Protein AF-A0A9P7J3Z0-F1 (afdb_monomer_lite)

Structure (mmCIF, N/CA/C/O backbone):
data_AF-A0A9P7J3Z0-F1
#
_entry.id   AF-A0A9P7J3Z0-F1
#
loop_
_atom_site.group_PDB
_atom_site.id
_atom_site.type_symbol
_atom_site.label_atom_id
_atom_site.label_alt_id
_atom_site.label_comp_id
_atom_site.label_asym_id
_atom_site.label_entity_id
_atom_site.label_seq_id
_atom_site.pdbx_PDB_ins_code
_atom_site.Cartn_x
_atom_site.Cartn_y
_atom_site.Cartn_z
_atom_site.occupancy
_atom_site.B_iso_or_equiv
_atom_site.auth_seq_id
_atom_site.auth_comp_id
_atom_site.auth_asym_id
_atom_site.auth_atom_id
_atom_site.pdbx_PDB_model_num
ATOM 1 N N . MET A 1 1 ? 12.494 -19.106 15.305 1.00 48.72 1 MET A N 1
ATOM 2 C CA . MET A 1 1 ? 12.074 -18.774 13.919 1.00 48.72 1 MET A CA 1
ATOM 3 C C . MET A 1 1 ? 10.558 -18.651 13.786 1.00 48.72 1 MET A C 1
ATOM 5 O O . MET A 1 1 ? 10.131 -17.824 12.996 1.00 48.72 1 MET A O 1
ATOM 9 N N . ALA A 1 2 ? 9.759 -19.386 14.575 1.00 45.97 2 ALA A N 1
ATOM 10 C CA . ALA A 1 2 ? 8.318 -19.137 14.703 1.00 45.97 2 ALA A CA 1
ATOM 11 C C . ALA A 1 2 ? 8.010 -17.745 15.304 1.00 45.97 2 ALA A C 1
ATOM 13 O O . ALA A 1 2 ? 7.122 -17.059 14.818 1.00 45.97 2 ALA A O 1
ATOM 14 N N . ASP A 1 3 ? 8.834 -17.263 16.243 1.00 49.38 3 ASP A N 1
ATOM 15 C CA . ASP A 1 3 ? 8.619 -15.955 16.889 1.00 49.38 3 ASP A CA 1
ATOM 16 C C . ASP A 1 3 ? 8.896 -14.735 15.992 1.00 49.38 3 ASP A C 1
ATOM 18 O O . ASP A 1 3 ? 8.395 -13.655 16.269 1.00 49.38 3 ASP A O 1
ATOM 22 N N . PHE A 1 4 ? 9.676 -14.870 14.910 1.00 52.03 4 PHE A N 1
ATOM 23 C CA . PHE A 1 4 ? 9.994 -13.739 14.017 1.00 52.03 4 PHE A CA 1
ATOM 24 C C . PHE A 1 4 ? 8.876 -13.474 12.999 1.00 52.03 4 PHE A C 1
ATOM 26 O O . PHE A 1 4 ? 8.632 -12.331 12.629 1.00 52.03 4 PHE A O 1
ATOM 33 N N . ILE A 1 5 ? 8.165 -14.529 12.587 1.00 51.66 5 ILE A N 1
ATOM 34 C CA . ILE A 1 5 ? 6.990 -14.432 11.707 1.00 51.66 5 ILE A CA 1
ATOM 35 C C . ILE A 1 5 ? 5.746 -14.012 12.515 1.00 51.66 5 ILE A C 1
ATOM 37 O O . ILE A 1 5 ? 4.841 -13.395 11.969 1.00 51.66 5 ILE A O 1
ATOM 41 N N . GLN A 1 6 ? 5.732 -14.260 13.830 1.00 51.66 6 GLN A N 1
ATOM 42 C CA . GLN A 1 6 ? 4.639 -13.896 14.740 1.00 51.66 6 GLN A CA 1
ATOM 43 C C . GLN A 1 6 ? 4.778 -12.484 15.362 1.00 51.66 6 GLN A C 1
ATOM 45 O O . GLN A 1 6 ? 3.895 -12.058 16.101 1.00 51.66 6 GLN A O 1
ATOM 50 N N . ALA A 1 7 ? 5.860 -11.741 15.077 1.00 52.84 7 ALA A N 1
ATOM 51 C CA . ALA A 1 7 ? 6.203 -10.485 15.767 1.00 52.84 7 ALA A CA 1
ATOM 52 C C . ALA A 1 7 ? 6.131 -9.203 14.916 1.00 52.84 7 ALA A C 1
ATOM 54 O O . ALA A 1 7 ? 6.593 -8.145 15.362 1.00 52.84 7 ALA A O 1
ATOM 55 N N . LEU A 1 8 ? 5.557 -9.249 13.714 1.00 58.44 8 LEU A N 1
ATOM 56 C CA . LEU A 1 8 ? 5.280 -8.024 12.969 1.00 58.44 8 LEU A CA 1
ATOM 57 C C . LEU A 1 8 ? 3.944 -7.444 13.449 1.00 58.44 8 LEU A C 1
ATOM 59 O O . LEU A 1 8 ? 2.882 -7.729 12.915 1.00 58.44 8 LEU A O 1
ATOM 63 N N . ASP A 1 9 ? 4.032 -6.678 14.534 1.00 78.44 9 ASP A N 1
ATOM 64 C CA . ASP A 1 9 ? 2.949 -5.859 15.078 1.00 78.44 9 ASP A CA 1
ATOM 65 C C . ASP A 1 9 ? 2.236 -5.094 13.936 1.00 78.44 9 ASP A C 1
ATOM 67 O O . ASP A 1 9 ? 2.919 -4.353 13.212 1.00 78.44 9 ASP A O 1
ATOM 71 N N . PRO A 1 10 ? 0.908 -5.254 13.750 1.00 80.06 10 PRO A N 1
ATOM 72 C CA . PRO A 1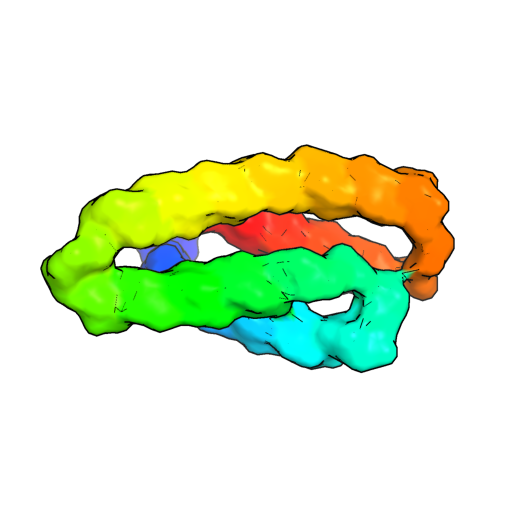 10 ? 0.144 -4.604 12.679 1.00 80.06 10 PRO A CA 1
ATOM 73 C C . PRO A 1 10 ? 0.368 -3.090 12.589 1.00 80.06 10 PRO A C 1
ATOM 75 O O . PRO A 1 10 ? 0.331 -2.508 11.504 1.00 80.06 10 PRO A O 1
ATOM 78 N N . ALA A 1 11 ? 0.675 -2.438 13.715 1.00 84.25 11 ALA A N 1
ATOM 79 C CA . ALA A 1 11 ? 0.998 -1.015 13.736 1.00 84.25 11 ALA A CA 1
ATOM 80 C C . ALA A 1 11 ? 2.350 -0.686 13.087 1.00 84.25 11 ALA A C 1
ATOM 82 O O . ALA A 1 11 ? 2.489 0.306 12.370 1.00 84.25 11 ALA A O 1
ATOM 83 N N . LYS A 1 12 ? 3.360 -1.539 13.283 1.00 86.56 12 LYS A N 1
ATOM 84 C CA . LYS A 1 12 ? 4.685 -1.370 12.664 1.00 86.56 12 LYS A CA 1
ATOM 85 C C . LYS A 1 12 ? 4.648 -1.679 11.175 1.00 86.56 12 LYS A C 1
ATOM 87 O O . LYS A 1 12 ? 5.341 -1.017 10.405 1.00 86.56 12 LYS A O 1
ATOM 92 N N . LEU A 1 13 ? 3.842 -2.667 10.788 1.00 89.38 13 LEU A N 1
ATOM 93 C CA . LEU A 1 13 ? 3.556 -2.972 9.391 1.00 89.38 13 LEU A CA 1
ATOM 94 C C . LEU A 1 13 ? 2.941 -1.764 8.694 1.00 89.38 13 LEU A C 1
ATOM 96 O O . LEU A 1 13 ? 3.509 -1.273 7.721 1.00 89.38 13 LEU A O 1
ATOM 100 N N . LEU A 1 14 ? 1.863 -1.222 9.258 1.00 91.69 14 LEU A N 1
ATOM 101 C CA . LEU A 1 14 ? 1.197 -0.060 8.691 1.00 91.69 14 LEU A CA 1
ATOM 102 C C . LEU A 1 14 ? 2.110 1.169 8.629 1.00 91.69 14 LEU A C 1
ATOM 104 O O . LEU A 1 14 ? 2.100 1.903 7.646 1.00 91.69 14 LEU A O 1
ATOM 108 N N . LEU A 1 15 ? 2.957 1.382 9.638 1.00 92.00 15 LEU A N 1
ATOM 109 C CA . LEU A 1 15 ? 3.953 2.452 9.601 1.00 92.00 15 LEU A CA 1
ATOM 110 C C . LEU A 1 15 ? 4.956 2.267 8.450 1.00 92.00 15 LEU A C 1
ATOM 112 O O . LEU A 1 15 ? 5.292 3.239 7.769 1.00 92.00 15 LEU A O 1
ATOM 116 N N . ALA A 1 16 ? 5.428 1.039 8.216 1.00 92.75 16 ALA A N 1
ATOM 117 C CA . ALA A 1 16 ? 6.325 0.731 7.104 1.00 92.75 16 ALA A CA 1
ATOM 118 C C . ALA A 1 16 ? 5.641 0.954 5.745 1.00 92.75 16 ALA A C 1
ATOM 120 O O . ALA A 1 16 ? 6.254 1.519 4.838 1.00 92.75 16 ALA A O 1
ATOM 121 N N . GLU A 1 17 ? 4.368 0.577 5.622 1.00 93.62 17 GLU A N 1
ATOM 122 C CA . GLU A 1 17 ? 3.542 0.836 4.441 1.00 93.62 17 GLU A CA 1
ATOM 123 C C . GLU A 1 17 ? 3.367 2.336 4.185 1.00 93.62 17 GLU A C 1
ATOM 125 O O . GLU A 1 17 ? 3.628 2.803 3.074 1.00 93.62 17 GLU A O 1
ATOM 130 N N . THR A 1 18 ? 3.000 3.104 5.215 1.00 95.19 18 THR A N 1
ATOM 131 C CA . THR A 1 18 ? 2.860 4.565 5.150 1.00 95.19 18 THR A CA 1
ATOM 132 C C . THR A 1 18 ? 4.170 5.222 4.724 1.00 95.19 18 THR A C 1
ATOM 134 O O . THR A 1 18 ? 4.181 6.048 3.809 1.00 95.19 18 THR A O 1
ATOM 137 N N . ALA A 1 19 ? 5.289 4.844 5.348 1.00 95.38 19 ALA A N 1
ATOM 138 C CA . ALA A 1 19 ? 6.600 5.398 5.032 1.00 95.38 19 ALA A CA 1
ATOM 139 C C . ALA A 1 19 ? 7.011 5.081 3.589 1.00 95.38 19 ALA A C 1
ATOM 141 O O . ALA A 1 19 ? 7.434 5.975 2.854 1.00 95.38 19 ALA A O 1
ATOM 142 N N . LEU A 1 20 ? 6.847 3.827 3.158 1.00 94.56 20 LEU A N 1
ATOM 143 C CA . LEU A 1 20 ? 7.176 3.419 1.798 1.00 94.56 20 LEU A CA 1
ATOM 144 C C . LEU A 1 20 ? 6.296 4.148 0.778 1.00 94.56 20 LEU A C 1
ATOM 146 O O . LEU A 1 20 ? 6.836 4.704 -0.176 1.00 94.56 20 LEU A O 1
ATOM 150 N N . ALA A 1 21 ? 4.980 4.213 1.005 1.00 95.56 21 ALA A N 1
ATOM 151 C CA . ALA A 1 21 ? 4.034 4.936 0.155 1.00 95.56 21 ALA A CA 1
ATOM 152 C C . ALA A 1 21 ? 4.364 6.428 0.050 1.00 95.56 21 ALA A C 1
ATOM 154 O O . ALA A 1 21 ? 4.252 7.010 -1.027 1.00 95.56 21 ALA A O 1
ATOM 155 N N . PHE A 1 22 ? 4.809 7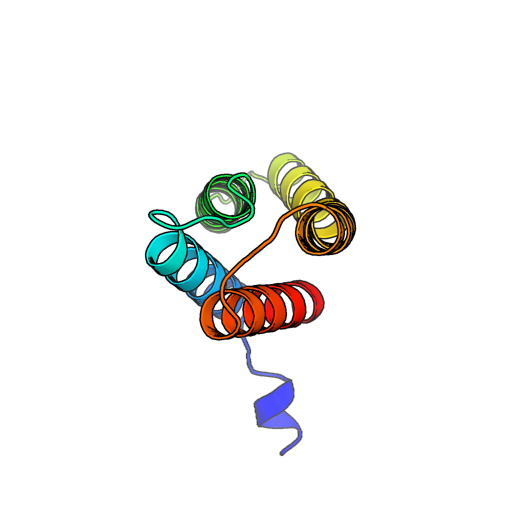.044 1.147 1.00 96.38 22 PHE A N 1
ATOM 156 C CA . PHE A 1 22 ? 5.232 8.439 1.159 1.00 96.38 22 PHE A CA 1
ATOM 157 C C . PHE A 1 22 ? 6.506 8.651 0.334 1.00 96.38 22 PHE A C 1
ATOM 159 O O . PHE A 1 22 ? 6.533 9.536 -0.521 1.00 96.38 22 PHE A O 1
ATOM 166 N N . ILE A 1 23 ? 7.527 7.806 0.521 1.00 96.06 23 ILE A N 1
ATOM 167 C CA . ILE A 1 23 ? 8.797 7.874 -0.222 1.00 96.06 23 ILE A CA 1
ATOM 168 C C . ILE A 1 23 ? 8.565 7.763 -1.733 1.00 96.06 23 ILE A C 1
ATOM 170 O O . ILE A 1 23 ? 9.214 8.465 -2.508 1.00 96.06 23 ILE A O 1
ATOM 174 N N . ILE A 1 24 ? 7.636 6.903 -2.158 1.00 93.94 24 ILE A N 1
ATOM 175 C CA . ILE A 1 24 ? 7.345 6.697 -3.582 1.00 93.94 24 ILE A CA 1
ATOM 176 C C . ILE A 1 24 ? 6.285 7.659 -4.147 1.00 93.94 24 ILE A C 1
ATOM 178 O O . ILE A 1 24 ? 6.090 7.691 -5.360 1.00 93.94 24 ILE A O 1
ATOM 182 N N . SER A 1 25 ? 5.620 8.458 -3.306 1.00 93.88 25 SER A N 1
ATOM 183 C CA . SER A 1 25 ? 4.535 9.368 -3.714 1.00 93.88 25 SER A CA 1
ATOM 184 C C . SER A 1 25 ? 4.891 10.430 -4.768 1.00 93.88 25 SER A C 1
ATOM 186 O O . SER A 1 25 ? 3.992 10.795 -5.526 1.00 93.88 25 SER A O 1
ATOM 188 N N . PRO A 1 26 ? 6.148 10.914 -4.900 1.00 93.81 26 PRO A N 1
ATOM 189 C CA . PRO A 1 26 ? 6.502 11.859 -5.962 1.00 93.81 26 PRO A CA 1
ATOM 190 C C . PRO A 1 26 ? 6.559 11.230 -7.361 1.00 93.81 26 PRO A C 1
ATOM 192 O O . PRO A 1 26 ? 6.738 11.947 -8.345 1.00 93.81 26 PRO A O 1
ATOM 195 N N . PHE A 1 27 ? 6.477 9.901 -7.463 1.00 93.19 27 PHE A N 1
ATOM 196 C CA . PHE A 1 27 ? 6.652 9.163 -8.710 1.00 93.19 27 PHE A CA 1
ATOM 197 C C . PHE A 1 27 ? 5.322 8.640 -9.271 1.00 93.19 27 PHE A C 1
ATOM 199 O O . PHE A 1 27 ? 4.265 8.735 -8.651 1.00 93.19 27 PHE A O 1
ATOM 206 N N . THR A 1 28 ? 5.379 8.042 -10.462 1.00 92.25 28 THR A N 1
ATOM 207 C CA . THR A 1 28 ? 4.238 7.369 -11.095 1.00 92.25 28 THR A CA 1
ATOM 208 C C . THR A 1 28 ? 3.952 6.049 -10.381 1.00 92.25 28 THR A C 1
ATOM 210 O O . THR A 1 28 ? 4.492 5.005 -10.744 1.00 92.25 28 THR A O 1
ATOM 213 N N . VAL A 1 29 ? 3.113 6.113 -9.348 1.00 92.69 29 VAL A N 1
ATOM 214 C CA . VAL A 1 29 ? 2.685 4.989 -8.500 1.00 92.69 29 VAL A CA 1
ATOM 215 C C . VAL A 1 29 ? 1.191 5.116 -8.162 1.00 92.69 29 VAL A C 1
ATOM 217 O O . VAL A 1 29 ? 0.594 6.170 -8.413 1.00 92.69 29 VAL A O 1
ATOM 220 N N . PRO A 1 30 ? 0.547 4.093 -7.571 1.00 93.31 30 PRO A N 1
ATOM 221 C CA . PRO A 1 30 ? -0.852 4.201 -7.176 1.00 93.31 30 PRO A CA 1
ATOM 222 C C . PRO A 1 30 ? -1.070 5.230 -6.049 1.00 93.31 30 PRO A C 1
ATOM 224 O O . PRO A 1 30 ? -0.846 4.963 -4.868 1.00 93.31 30 PRO A O 1
ATOM 227 N N . ALA A 1 31 ? -1.538 6.425 -6.421 1.00 93.12 31 ALA A N 1
ATOM 228 C CA . ALA A 1 31 ? -1.675 7.579 -5.524 1.00 93.12 31 ALA A CA 1
ATOM 229 C C . ALA A 1 31 ? -2.670 7.386 -4.364 1.00 93.12 31 ALA A C 1
ATOM 231 O O . ALA A 1 31 ? -2.596 8.106 -3.373 1.00 93.12 31 ALA A O 1
ATOM 232 N N . TYR A 1 32 ? -3.590 6.421 -4.462 1.00 94.94 32 TYR A N 1
ATOM 233 C CA . TYR A 1 32 ? -4.551 6.110 -3.398 1.00 94.94 32 TYR A CA 1
ATOM 234 C C . TYR A 1 32 ? -3.928 5.358 -2.212 1.00 94.94 32 TYR A C 1
ATOM 236 O O . TYR A 1 32 ? -4.518 5.351 -1.136 1.00 94.94 32 TYR A O 1
ATOM 244 N N . ASN A 1 33 ? -2.740 4.763 -2.358 1.00 95.38 33 ASN A N 1
ATOM 245 C CA . ASN A 1 33 ? -2.119 3.991 -1.277 1.00 95.38 33 ASN A CA 1
ATOM 246 C C . ASN A 1 33 ? -1.726 4.864 -0.086 1.00 95.38 33 ASN A C 1
ATOM 248 O O . ASN A 1 33 ? -2.076 4.549 1.047 1.00 95.38 33 ASN A O 1
ATOM 252 N N . LEU A 1 34 ? -1.074 6.000 -0.340 1.00 95.81 34 LEU A N 1
ATOM 253 C CA . LEU A 1 34 ? -0.674 6.931 0.714 1.00 95.81 34 LEU A CA 1
ATOM 254 C C . LEU A 1 34 ? -1.855 7.407 1.591 1.00 95.81 34 LEU A C 1
ATOM 256 O O . LEU A 1 34 ? -1.767 7.253 2.808 1.00 95.81 34 LEU A O 1
ATOM 260 N N . PRO A 1 35 ? -2.967 7.944 1.046 1.00 96.50 35 PRO A N 1
ATOM 261 C CA . PRO A 1 35 ? -4.094 8.368 1.874 1.00 96.50 35 PRO A CA 1
ATOM 262 C C . PRO A 1 35 ? -4.784 7.204 2.602 1.00 96.50 35 PRO A C 1
ATOM 264 O O . PRO A 1 35 ? -5.233 7.405 3.727 1.00 96.50 35 PRO A O 1
ATOM 267 N N . ILE A 1 36 ? -4.838 5.996 2.022 1.00 96.06 36 ILE A N 1
ATOM 268 C CA . ILE A 1 36 ? -5.385 4.809 2.708 1.00 96.06 36 ILE A CA 1
ATOM 269 C C . ILE A 1 36 ? -4.543 4.459 3.939 1.00 96.06 36 ILE A C 1
ATOM 271 O O . ILE A 1 36 ? -5.100 4.218 5.008 1.00 96.06 36 ILE A O 1
ATOM 275 N N . PHE A 1 37 ? -3.214 4.468 3.817 1.00 95.69 37 PHE A N 1
ATOM 276 C CA . PHE A 1 37 ? -2.341 4.139 4.942 1.00 95.69 37 PHE A CA 1
ATOM 277 C C . PHE A 1 37 ? -2.325 5.218 6.021 1.00 95.69 37 PHE A C 1
ATOM 279 O O . PHE A 1 37 ? -2.403 4.889 7.200 1.00 95.69 37 PHE A O 1
ATOM 286 N N . LEU A 1 38 ? -2.330 6.499 5.637 1.00 95.25 38 LEU A N 1
ATOM 287 C CA . LEU A 1 38 ? -2.478 7.604 6.590 1.00 95.25 38 LEU A CA 1
ATOM 288 C C . LEU A 1 38 ? -3.805 7.517 7.356 1.00 95.25 38 LEU A C 1
ATOM 290 O O . LEU A 1 38 ? -3.829 7.735 8.567 1.00 95.25 38 LEU A O 1
ATOM 294 N N . PHE A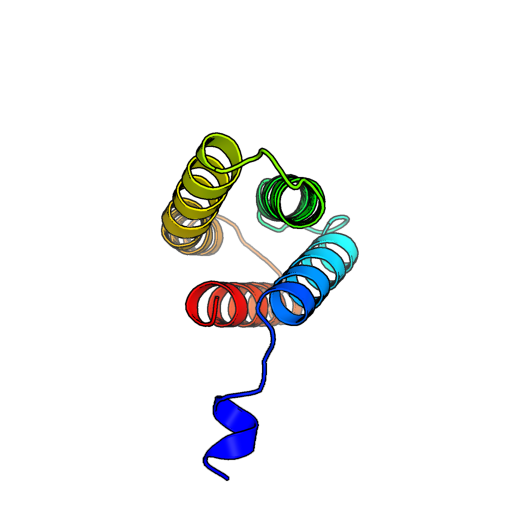 1 39 ? -4.896 7.154 6.673 1.00 95.06 39 PHE A N 1
ATOM 295 C CA . PHE A 1 39 ? -6.178 6.889 7.323 1.00 95.06 39 PHE A CA 1
ATOM 296 C C . PHE A 1 39 ? -6.076 5.723 8.309 1.00 95.06 39 PHE A C 1
ATOM 298 O O . PHE A 1 39 ? -6.529 5.849 9.443 1.00 95.06 39 PHE A O 1
ATOM 305 N N . GLY A 1 40 ? -5.432 4.621 7.922 1.00 92.50 40 GLY A N 1
ATOM 306 C CA . GLY A 1 40 ? -5.187 3.500 8.824 1.00 92.50 40 GLY A CA 1
ATOM 307 C C . GLY A 1 40 ? -4.379 3.897 10.064 1.00 92.50 40 GLY A C 1
ATOM 308 O O . GLY A 1 40 ? -4.754 3.515 11.169 1.00 92.50 40 GLY A O 1
ATOM 309 N N . SER A 1 41 ? -3.303 4.681 9.903 1.00 92.12 41 SER A N 1
ATOM 310 C CA . SER A 1 41 ? -2.470 5.136 11.026 1.00 92.12 41 SER A CA 1
ATOM 311 C C . SER A 1 41 ? -3.290 5.969 12.011 1.00 92.12 41 SER A C 1
ATOM 313 O O . SER A 1 41 ? -3.227 5.737 13.213 1.00 92.12 41 SER A O 1
ATOM 315 N N . TYR A 1 42 ? -4.136 6.869 11.502 1.00 91.56 42 TYR A N 1
ATOM 316 C CA . TYR A 1 42 ? -5.061 7.646 12.329 1.00 91.56 42 TYR A CA 1
ATOM 317 C C . TYR A 1 42 ? -6.084 6.765 13.064 1.00 91.56 42 TYR A C 1
ATOM 319 O O . TYR A 1 42 ? -6.363 6.967 14.244 1.00 91.56 42 TYR A O 1
ATOM 327 N N . VAL A 1 43 ? -6.655 5.778 12.370 1.00 90.75 43 VAL A N 1
ATOM 328 C CA . VAL A 1 43 ? -7.673 4.883 12.933 1.00 90.75 43 VAL A CA 1
ATOM 329 C C . VAL A 1 43 ? -7.097 3.963 14.008 1.00 90.75 43 VAL A C 1
ATOM 331 O O . VAL A 1 43 ? -7.774 3.730 15.005 1.00 90.75 43 VAL A O 1
ATOM 334 N N . GLN A 1 44 ? -5.866 3.469 13.846 1.00 85.44 44 GLN A N 1
ATOM 335 C CA . GLN A 1 44 ? -5.209 2.623 14.850 1.00 85.44 44 GLN A CA 1
ATOM 336 C C . GLN A 1 44 ? -4.928 3.359 16.167 1.00 85.44 44 GLN A C 1
ATOM 338 O O . GLN A 1 44 ? -4.959 2.739 17.227 1.00 85.44 44 GLN A O 1
ATOM 343 N N . GLU A 1 45 ? -4.679 4.669 16.121 1.00 85.06 45 GLU A N 1
ATOM 344 C CA . GLU A 1 45 ? -4.472 5.484 17.325 1.00 85.06 45 GLU A CA 1
ATOM 345 C C . GLU A 1 45 ? -5.787 5.854 18.036 1.00 85.06 45 GLU A C 1
ATOM 347 O O . GLU A 1 45 ? -5.773 6.310 19.181 1.00 85.06 45 GLU A O 1
ATOM 352 N N . SER A 1 46 ? -6.937 5.657 17.385 1.00 83.38 46 SER A N 1
ATOM 353 C CA . SER A 1 46 ? -8.245 6.042 17.911 1.00 83.38 46 SER A CA 1
ATOM 354 C C . SER A 1 46 ? -8.933 4.882 18.641 1.00 83.38 46 SER A C 1
ATOM 356 O O . SER A 1 46 ? -9.231 3.839 18.064 1.00 83.38 46 SER A O 1
ATOM 358 N N . SER A 1 47 ? -9.242 5.075 19.926 1.00 69.62 47 SER A N 1
ATOM 359 C CA . SER A 1 47 ? -9.813 4.042 20.805 1.00 69.62 47 SER A CA 1
ATOM 360 C C . SER A 1 47 ? -11.296 3.717 20.564 1.00 69.62 47 SER A C 1
ATOM 362 O O . SER A 1 47 ? -11.784 2.739 21.125 1.00 69.62 47 SER A O 1
ATOM 364 N N . ASP A 1 48 ? -12.009 4.490 19.737 1.00 74.50 48 ASP A N 1
ATOM 365 C CA . ASP A 1 48 ? -13.463 4.360 19.503 1.00 74.50 48 ASP A CA 1
ATOM 366 C C . ASP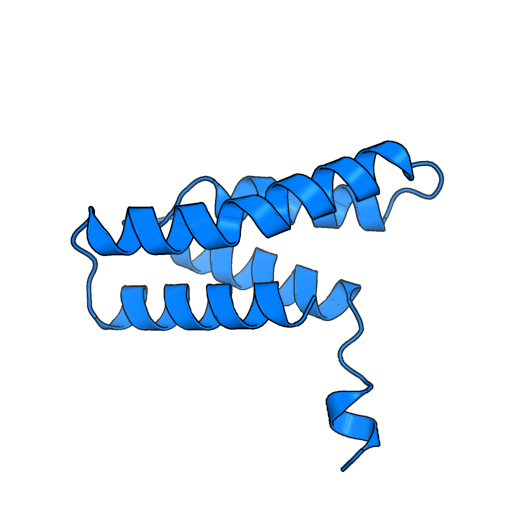 A 1 48 ? -13.809 4.171 18.009 1.00 74.50 48 ASP A C 1
ATOM 368 O O . ASP A 1 48 ? -14.839 4.606 17.497 1.00 74.50 48 ASP A O 1
ATOM 372 N N . ALA A 1 49 ? -12.891 3.556 17.257 1.00 77.56 49 ALA A N 1
ATOM 373 C CA . ALA A 1 49 ? -12.895 3.586 15.796 1.00 77.56 49 ALA A CA 1
ATOM 374 C C . ALA A 1 49 ? -13.273 2.252 15.125 1.00 77.56 49 ALA A C 1
ATOM 376 O O . ALA A 1 49 ? -12.852 1.997 13.999 1.00 77.56 49 ALA A O 1
ATOM 377 N N . ALA A 1 50 ? -14.086 1.394 15.755 1.00 81.44 50 ALA A N 1
ATOM 378 C CA . ALA A 1 50 ? -14.415 0.058 15.224 1.00 81.44 50 ALA A CA 1
ATOM 379 C C . ALA A 1 50 ? -14.995 0.081 13.790 1.00 81.44 50 ALA A C 1
ATOM 381 O O . ALA A 1 50 ? -14.619 -0.728 12.934 1.00 81.44 50 ALA A O 1
ATOM 382 N N . GLN A 1 51 ? -15.872 1.047 13.494 1.00 89.31 51 GLN A N 1
ATOM 383 C CA . GLN A 1 51 ? -16.403 1.243 12.142 1.00 89.31 51 GLN A CA 1
ATOM 384 C C . GLN A 1 51 ? -15.316 1.718 11.166 1.00 89.31 51 GLN A C 1
ATOM 386 O O . GLN A 1 51 ? -15.224 1.205 10.050 1.00 89.31 51 GLN A O 1
ATOM 391 N N . SER A 1 52 ? -14.474 2.666 11.577 1.00 88.69 52 SER A N 1
ATOM 392 C CA . SER A 1 52 ? -13.384 3.190 10.749 1.00 88.69 52 SER A CA 1
ATOM 393 C C . SER A 1 52 ? -12.308 2.139 10.481 1.00 88.69 52 SER A C 1
ATOM 395 O O . SER A 1 52 ? -11.749 2.115 9.390 1.00 88.69 52 SER A O 1
ATOM 397 N N . LEU A 1 53 ? -12.064 1.231 11.431 1.00 89.56 53 LEU A N 1
ATOM 398 C CA . LEU A 1 53 ? -11.147 0.103 11.275 1.00 89.56 53 LEU A CA 1
ATOM 399 C C . LEU A 1 53 ? -11.685 -0.904 10.259 1.00 89.56 53 LEU A C 1
ATOM 401 O O . LEU A 1 53 ? -10.944 -1.364 9.394 1.00 89.56 53 LEU A O 1
ATOM 405 N N . THR A 1 54 ? -12.991 -1.173 10.298 1.00 91.38 54 THR A N 1
ATOM 406 C CA . THR A 1 54 ? -13.665 -2.007 9.291 1.00 91.38 54 THR A CA 1
ATOM 407 C C . THR A 1 54 ? -13.588 -1.361 7.903 1.00 91.38 54 THR A C 1
ATOM 409 O O . THR A 1 54 ? -13.296 -2.035 6.915 1.00 91.38 54 THR A O 1
ATOM 412 N N . LEU A 1 55 ? -13.799 -0.042 7.820 1.00 94.44 55 LEU A N 1
ATOM 413 C CA . LEU A 1 55 ? -13.658 0.712 6.574 1.00 94.44 55 LEU A CA 1
ATOM 414 C C . LEU A 1 55 ? -12.217 0.674 6.049 1.00 94.44 55 LEU A C 1
ATOM 416 O O . LEU A 1 55 ? -12.016 0.429 4.862 1.00 94.44 55 LEU A O 1
ATOM 420 N N . PHE A 1 56 ? -11.226 0.878 6.919 1.00 93.56 56 PHE A N 1
ATOM 421 C CA . PHE A 1 56 ? -9.811 0.785 6.570 1.00 93.56 56 PHE A CA 1
ATOM 422 C C . PHE A 1 56 ? -9.465 -0.606 6.033 1.00 93.56 56 PHE A C 1
ATOM 424 O O . PHE A 1 56 ? -8.915 -0.699 4.941 1.00 93.56 56 PHE A O 1
ATOM 431 N N . ALA A 1 57 ? -9.858 -1.676 6.729 1.00 91.81 57 ALA A N 1
ATOM 432 C CA . ALA A 1 57 ? -9.621 -3.049 6.287 1.00 91.81 57 ALA A CA 1
ATOM 433 C C . ALA A 1 57 ? -10.253 -3.330 4.913 1.00 91.81 57 ALA A C 1
ATOM 435 O O . ALA A 1 57 ? -9.628 -3.952 4.050 1.00 91.81 57 ALA A O 1
ATOM 436 N N . GLY A 1 58 ? -11.466 -2.819 4.674 1.00 94.12 58 GLY A N 1
ATOM 437 C CA . GLY A 1 58 ? -12.115 -2.876 3.367 1.00 94.12 58 GLY A CA 1
ATOM 438 C C . GLY A 1 58 ? -11.304 -2.152 2.290 1.00 94.12 58 GLY A C 1
ATOM 439 O O . GLY A 1 58 ? -10.953 -2.756 1.277 1.00 94.12 58 GLY A O 1
ATOM 440 N N . LEU A 1 59 ? -10.959 -0.881 2.514 1.00 95.50 59 LEU A N 1
ATOM 441 C CA . LEU A 1 59 ? -10.164 -0.078 1.577 1.00 95.50 59 LEU A CA 1
ATOM 442 C C . LEU A 1 59 ? -8.800 -0.717 1.286 1.00 95.50 59 LEU A C 1
ATOM 444 O O . LEU A 1 59 ? -8.414 -0.815 0.122 1.00 95.50 59 LEU A O 1
ATOM 448 N N . LEU A 1 60 ? -8.105 -1.198 2.318 1.00 93.31 60 LEU A N 1
ATOM 449 C CA . LEU A 1 60 ? -6.829 -1.897 2.209 1.00 93.31 60 LEU A CA 1
ATOM 450 C C . LEU A 1 60 ? -6.971 -3.154 1.343 1.00 93.31 60 LEU A C 1
ATOM 452 O O . LEU A 1 60 ? -6.246 -3.303 0.361 1.00 93.31 60 LEU A O 1
ATOM 456 N N . SER A 1 61 ? -7.968 -3.995 1.624 1.00 92.56 61 SER A N 1
ATOM 457 C CA . SER A 1 61 ? -8.219 -5.233 0.876 1.00 92.56 61 SER A CA 1
ATOM 458 C C . SER A 1 61 ? -8.552 -4.966 -0.595 1.00 92.56 61 SER A C 1
ATOM 460 O O . SER A 1 61 ? -7.973 -5.579 -1.492 1.00 92.56 61 SER A O 1
ATOM 462 N N . PHE A 1 62 ? -9.445 -4.012 -0.878 1.00 95.25 62 PHE A N 1
ATOM 463 C CA . PHE A 1 62 ? -9.787 -3.641 -2.255 1.00 95.25 62 PHE A CA 1
ATOM 464 C C . PHE A 1 62 ? -8.611 -2.992 -2.995 1.00 95.25 62 PHE A C 1
ATOM 466 O O . PHE A 1 62 ? -8.457 -3.199 -4.204 1.00 95.25 62 PHE A O 1
ATOM 473 N N . SER A 1 63 ? -7.753 -2.254 -2.284 1.00 94.88 63 SER A N 1
ATOM 474 C CA . SER A 1 63 ? -6.578 -1.615 -2.878 1.00 94.88 63 SER A CA 1
ATOM 475 C C . SER A 1 63 ? -5.574 -2.620 -3.446 1.00 94.88 63 SER A C 1
ATOM 477 O O . SER A 1 63 ? -4.898 -2.288 -4.410 1.00 94.88 63 SER A O 1
ATOM 479 N N . ILE A 1 64 ? -5.514 -3.856 -2.931 1.00 93.88 64 ILE A N 1
ATOM 480 C CA . ILE A 1 64 ? -4.642 -4.914 -3.474 1.00 93.88 64 ILE A CA 1
ATOM 481 C C . ILE A 1 64 ? -5.009 -5.212 -4.934 1.00 93.88 64 ILE A C 1
ATOM 483 O O . ILE A 1 64 ? -4.146 -5.242 -5.811 1.00 93.88 64 ILE A O 1
ATOM 487 N N . PHE A 1 65 ? -6.301 -5.384 -5.225 1.00 94.88 65 PHE A N 1
ATOM 488 C CA . PHE A 1 65 ? -6.773 -5.624 -6.592 1.00 94.88 65 PHE A CA 1
ATOM 489 C C . PHE A 1 65 ? -6.535 -4.410 -7.489 1.00 94.88 65 PHE A C 1
ATOM 491 O O . PHE A 1 65 ? -6.108 -4.546 -8.638 1.00 94.88 65 PHE A O 1
ATOM 498 N N . TYR A 1 66 ? -6.790 -3.217 -6.953 1.00 93.94 66 TYR A N 1
ATOM 499 C CA . TYR A 1 66 ? -6.560 -1.968 -7.665 1.00 93.94 66 TYR A CA 1
ATOM 500 C C . TYR A 1 66 ? -5.078 -1.754 -7.993 1.00 93.94 66 TYR A C 1
ATOM 502 O O . TYR A 1 66 ? -4.784 -1.310 -9.103 1.00 93.94 66 TYR A O 1
ATOM 510 N N . ASP A 1 67 ? -4.154 -2.126 -7.103 1.00 92.56 67 ASP A N 1
ATOM 511 C CA . ASP A 1 67 ? -2.709 -2.025 -7.333 1.00 92.56 67 ASP A CA 1
ATOM 512 C C . ASP A 1 67 ? -2.291 -2.898 -8.513 1.00 92.56 67 ASP A C 1
ATOM 514 O O . ASP A 1 67 ? -1.596 -2.433 -9.416 1.00 92.56 67 ASP A O 1
ATOM 518 N N . VAL A 1 68 ? -2.763 -4.149 -8.556 1.00 92.94 68 VAL A N 1
ATOM 519 C CA . VAL A 1 68 ? -2.478 -5.069 -9.668 1.00 92.94 68 VAL A CA 1
ATOM 520 C C . VAL A 1 68 ? -2.991 -4.497 -10.988 1.00 92.94 68 VAL A C 1
ATOM 522 O O . VAL A 1 68 ? -2.242 -4.431 -11.965 1.00 92.94 68 VAL A O 1
ATOM 525 N N . LEU A 1 69 ? -4.244 -4.031 -11.023 1.00 94.56 69 LEU A N 1
ATOM 526 C CA . LEU A 1 69 ? -4.828 -3.427 -12.223 1.00 94.56 69 LEU A CA 1
ATOM 527 C C . LEU A 1 69 ? -4.081 -2.161 -12.652 1.00 94.56 69 LEU A C 1
ATOM 529 O O . LEU A 1 69 ? -3.850 -1.950 -13.844 1.00 94.56 69 LEU A O 1
ATOM 533 N N . TRP A 1 70 ? -3.686 -1.325 -11.693 1.00 94.75 70 TRP A N 1
ATOM 534 C CA . TRP A 1 70 ? -2.956 -0.094 -11.957 1.00 94.75 70 TRP A CA 1
ATOM 535 C C . TRP A 1 70 ? -1.569 -0.391 -12.534 1.00 94.75 70 TRP A C 1
ATOM 537 O O . TRP A 1 70 ? -1.198 0.219 -13.535 1.00 94.75 70 TRP A O 1
ATOM 547 N N . MET A 1 71 ? -0.847 -1.372 -11.980 1.00 93.00 71 MET A N 1
ATOM 548 C CA . MET A 1 71 ? 0.466 -1.806 -12.475 1.00 93.00 71 MET A CA 1
ATOM 549 C C . MET A 1 71 ? 0.418 -2.442 -13.869 1.00 93.00 71 MET A C 1
ATOM 551 O O . MET A 1 71 ? 1.414 -2.398 -14.585 1.00 93.00 71 MET A O 1
ATOM 555 N N . ILE A 1 72 ? -0.701 -3.069 -14.249 1.00 92.56 72 ILE A N 1
ATOM 556 C CA . ILE A 1 72 ? -0.901 -3.604 -15.607 1.00 92.56 72 ILE A CA 1
ATOM 557 C C . ILE A 1 72 ? -1.159 -2.466 -16.601 1.00 92.56 72 ILE A C 1
ATOM 559 O O . ILE A 1 72 ? -0.714 -2.535 -17.743 1.00 92.56 72 ILE A O 1
ATOM 563 N N . LYS A 1 73 ? -1.894 -1.429 -16.181 1.00 94.50 73 LYS A N 1
ATOM 564 C CA . LYS A 1 73 ? -2.302 -0.323 -17.055 1.00 94.50 73 LYS A CA 1
ATOM 565 C C . LYS A 1 73 ? -1.255 0.770 -17.234 1.00 94.50 73 LYS A C 1
ATOM 567 O O . LYS A 1 73 ? -1.282 1.440 -18.261 1.00 94.50 73 LYS A O 1
ATOM 572 N N . ASN A 1 74 ? -0.404 0.998 -16.241 1.00 92.25 74 ASN A N 1
ATOM 573 C CA . ASN A 1 74 ? 0.528 2.119 -16.234 1.00 92.25 74 ASN A CA 1
ATOM 574 C C . ASN A 1 74 ? 1.962 1.619 -16.370 1.00 92.25 74 ASN A C 1
ATOM 576 O O . ASN A 1 74 ? 2.382 0.685 -15.685 1.00 92.25 74 ASN A O 1
ATOM 580 N N . GLU A 1 75 ? 2.729 2.284 -17.228 1.00 86.38 75 GLU A N 1
ATOM 581 C CA . GLU A 1 75 ? 4.167 2.074 -17.290 1.00 86.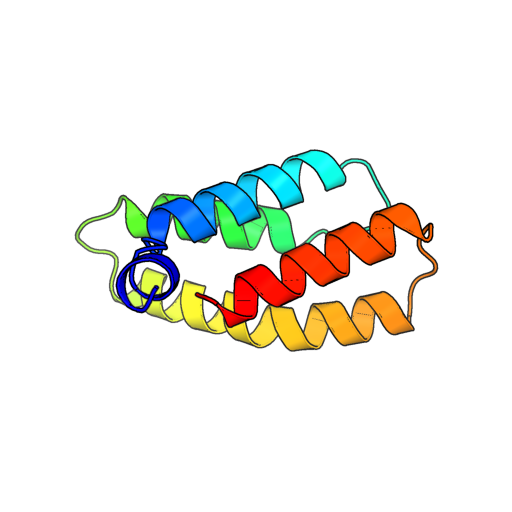38 75 GLU A CA 1
ATOM 582 C C . GLU A 1 75 ? 4.836 2.748 -16.090 1.00 86.38 75 GLU A C 1
ATOM 584 O O . GLU A 1 75 ? 4.617 3.922 -15.791 1.00 86.38 75 GLU A O 1
ATOM 589 N N . GLN A 1 76 ? 5.665 1.983 -15.391 1.00 86.19 76 GLN A N 1
ATOM 590 C CA . GLN A 1 76 ? 6.460 2.437 -14.257 1.00 86.19 76 GLN A CA 1
ATOM 591 C C . GLN A 1 76 ? 7.876 1.878 -14.393 1.00 86.19 76 GLN A C 1
ATOM 593 O O . GLN A 1 76 ? 8.072 0.771 -14.903 1.00 86.19 76 GLN A O 1
ATOM 598 N N . GLY A 1 77 ? 8.873 2.635 -13.929 1.00 88.88 77 GLY A N 1
ATOM 599 C CA . GLY A 1 77 ? 10.263 2.178 -13.928 1.00 88.88 77 GLY A CA 1
ATOM 600 C C . GLY A 1 77 ? 10.423 0.876 -13.135 1.00 88.88 77 GLY A C 1
ATOM 601 O O . GLY A 1 77 ? 9.753 0.678 -12.123 1.00 88.88 77 GLY A O 1
ATOM 602 N N . GLY A 1 78 ? 11.326 -0.012 -13.567 1.00 89.06 78 GLY A N 1
ATOM 603 C CA . GLY A 1 78 ? 11.483 -1.345 -12.964 1.00 89.06 78 GLY A CA 1
ATOM 604 C C . GLY A 1 78 ? 11.743 -1.327 -11.451 1.00 89.06 78 GLY A C 1
ATOM 605 O O . GLY A 1 78 ? 11.201 -2.155 -10.725 1.00 89.06 78 GLY A O 1
ATOM 606 N N . PHE A 1 79 ? 12.498 -0.338 -10.961 1.00 90.50 79 PHE A N 1
ATOM 607 C CA . PHE A 1 79 ? 12.737 -0.151 -9.527 1.00 90.50 79 PHE A CA 1
ATOM 608 C C . PHE A 1 79 ? 11.473 0.279 -8.762 1.00 90.50 79 PHE A C 1
ATOM 610 O O . PHE A 1 79 ? 11.173 -0.283 -7.713 1.00 90.50 79 PHE A O 1
ATOM 617 N N . LEU A 1 80 ? 10.689 1.217 -9.304 1.00 91.94 80 LEU A N 1
ATOM 618 C CA . LEU A 1 80 ? 9.422 1.641 -8.693 1.00 91.94 80 LEU A CA 1
ATOM 619 C C . LEU A 1 80 ? 8.409 0.497 -8.679 1.00 91.94 80 LEU A C 1
ATOM 621 O O . LEU A 1 80 ? 7.776 0.260 -7.657 1.00 91.94 80 LEU A O 1
ATOM 625 N N . ARG A 1 81 ? 8.351 -0.284 -9.762 1.00 91.88 81 ARG A N 1
ATOM 626 C CA . ARG A 1 81 ? 7.540 -1.501 -9.835 1.00 91.88 81 ARG A CA 1
ATOM 627 C C . ARG A 1 81 ? 7.905 -2.500 -8.748 1.00 91.88 81 ARG A C 1
ATOM 629 O O . ARG A 1 81 ? 7.012 -3.060 -8.124 1.00 91.88 81 ARG A O 1
ATOM 636 N N . PHE A 1 82 ? 9.199 -2.709 -8.506 1.00 92.88 82 PHE A N 1
ATOM 637 C CA . PHE A 1 82 ? 9.663 -3.552 -7.409 1.00 92.88 82 PHE A CA 1
ATOM 638 C C . PHE A 1 82 ? 9.182 -3.024 -6.050 1.00 92.88 82 PHE A C 1
ATOM 640 O O . PHE A 1 82 ? 8.617 -3.792 -5.276 1.00 92.88 82 PHE A O 1
ATOM 647 N N . LEU A 1 83 ? 9.315 -1.720 -5.782 1.00 93.38 83 LEU A N 1
ATOM 648 C CA . LEU A 1 83 ? 8.822 -1.121 -4.537 1.00 93.38 83 LEU A CA 1
ATOM 649 C C . LEU A 1 83 ? 7.298 -1.229 -4.392 1.00 93.38 83 LEU A C 1
ATOM 651 O O . LEU A 1 83 ? 6.819 -1.526 -3.303 1.00 93.38 83 LEU A O 1
ATOM 655 N N . THR A 1 84 ? 6.527 -1.057 -5.470 1.00 92.19 84 THR A N 1
ATOM 656 C CA . THR A 1 84 ? 5.069 -1.266 -5.456 1.00 92.19 84 THR A CA 1
ATOM 657 C C . THR A 1 84 ? 4.707 -2.726 -5.180 1.00 92.19 84 THR A C 1
ATOM 659 O O . THR A 1 84 ? 3.753 -2.986 -4.455 1.00 92.19 84 THR A O 1
ATOM 662 N N . VAL A 1 85 ? 5.482 -3.692 -5.686 1.00 92.81 85 VAL A N 1
ATOM 663 C CA . VAL A 1 85 ? 5.299 -5.115 -5.354 1.00 92.81 85 VAL A CA 1
ATOM 664 C C . VAL A 1 85 ? 5.632 -5.393 -3.888 1.00 92.81 85 VAL A C 1
ATOM 666 O O . VAL A 1 85 ? 4.876 -6.100 -3.231 1.00 92.81 85 VAL A O 1
ATOM 669 N N . VAL A 1 86 ? 6.713 -4.820 -3.347 1.00 92.81 86 VAL A N 1
ATOM 670 C CA . VAL A 1 86 ? 7.034 -4.921 -1.910 1.00 92.81 86 VAL A CA 1
ATOM 671 C C . VAL A 1 86 ? 5.883 -4.370 -1.069 1.00 92.81 86 VAL A C 1
ATOM 673 O O . VAL A 1 86 ? 5.442 -5.022 -0.130 1.00 92.81 86 VAL A O 1
ATOM 676 N N . LEU A 1 87 ? 5.355 -3.208 -1.449 1.00 92.56 87 LEU A N 1
ATOM 677 C CA . LEU A 1 87 ? 4.214 -2.574 -0.798 1.00 92.56 87 LEU A CA 1
ATOM 678 C C . LEU A 1 87 ? 2.964 -3.477 -0.861 1.00 92.56 87 LEU A C 1
ATOM 680 O O . LEU A 1 87 ? 2.283 -3.644 0.143 1.00 92.56 87 LEU A O 1
ATOM 684 N N . LEU A 1 88 ? 2.714 -4.151 -1.987 1.00 92.62 88 LEU A N 1
ATOM 685 C CA . LEU A 1 88 ? 1.628 -5.128 -2.120 1.00 92.62 88 LEU A CA 1
ATOM 686 C C . LEU A 1 88 ? 1.812 -6.354 -1.208 1.00 92.62 88 LEU A C 1
ATOM 688 O O . LEU A 1 88 ? 0.842 -6.830 -0.624 1.00 92.62 88 LEU A O 1
ATOM 692 N N . LEU A 1 89 ? 3.040 -6.859 -1.055 1.00 90.12 89 LEU A N 1
ATOM 693 C CA . LEU A 1 89 ? 3.339 -7.972 -0.143 1.00 90.12 89 LEU A CA 1
ATOM 694 C C . LEU A 1 89 ? 3.149 -7.584 1.330 1.00 90.12 89 LEU A C 1
ATOM 696 O O . LEU A 1 89 ? 2.669 -8.402 2.116 1.00 90.12 89 LEU A O 1
ATOM 700 N N . LEU A 1 90 ? 3.492 -6.344 1.697 1.00 87.88 90 LEU A N 1
ATOM 701 C CA . LEU A 1 90 ? 3.235 -5.816 3.038 1.00 87.88 90 LEU A CA 1
ATOM 702 C C . LEU A 1 90 ? 1.731 -5.781 3.343 1.00 87.88 90 LEU A C 1
ATOM 704 O O . LEU A 1 90 ? 1.339 -6.281 4.394 1.00 87.88 90 LEU A O 1
ATOM 708 N N . LYS A 1 91 ? 0.894 -5.358 2.383 1.00 87.81 91 LYS A N 1
ATOM 709 C CA . LYS A 1 91 ? -0.574 -5.335 2.545 1.00 87.81 91 LYS A CA 1
ATOM 710 C C . LYS A 1 91 ? -1.175 -6.700 2.831 1.00 87.81 91 LYS A C 1
ATOM 712 O O . LYS A 1 91 ? -2.102 -6.807 3.616 1.00 87.81 91 LYS A O 1
ATOM 717 N N . VAL A 1 92 ? -0.668 -7.740 2.169 1.00 84.38 92 VAL A N 1
ATOM 718 C CA . VAL A 1 92 ? -1.137 -9.125 2.362 1.00 84.38 92 VAL A CA 1
ATOM 719 C C . VAL A 1 92 ? -0.718 -9.679 3.729 1.00 84.38 92 VAL A C 1
ATOM 721 O O . VAL A 1 92 ? -1.295 -10.655 4.199 1.00 84.38 92 VAL A O 1
ATOM 724 N N . SER A 1 93 ? 0.290 -9.074 4.359 1.00 78.12 93 SER A N 1
ATOM 725 C CA . SER A 1 93 ? 0.813 -9.497 5.661 1.00 78.12 93 SER A CA 1
ATOM 726 C C . SER A 1 93 ? 0.107 -8.826 6.851 1.00 78.12 93 SER A C 1
ATOM 728 O O . SER A 1 93 ? 0.446 -9.149 7.988 1.00 78.12 93 SER A O 1
ATOM 730 N N . ASN A 1 9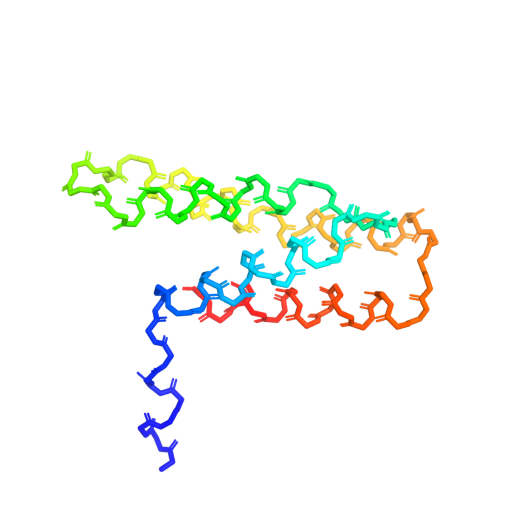4 ? -0.813 -7.892 6.590 1.00 67.12 94 ASN A N 1
ATOM 731 C CA . ASN A 1 94 ? -1.572 -7.103 7.567 1.00 67.12 94 ASN A CA 1
ATOM 732 C C . ASN A 1 94 ? -2.974 -7.703 7.755 1.00 67.12 94 ASN A C 1
ATOM 734 O O . ASN A 1 94 ? -3.406 -7.857 8.918 1.00 67.12 94 ASN A O 1
#

Sequence (94 aa):
MADFIQALDPAKLLLAETALAFIISPFTVPAYNLPIFLFGSYVQESSDAAQSLTLFAGLLSFSIFYDVLWMIKNEQGGFLRFLTVVLLLLKVSN

Secondary structure (DSSP, 8-state):
-HHHHS---HHHHHHHHHHHHHHHTTSSS-TTHHHHHHHHHHHHH-TT-HHHHHHHHHHHHHHHHHHHHHHHHS---HHHHHHHHHHHHHHHT-

Foldseek 3Di:
DVVVLVPCDVLNLLVVLLVLCVVCCVFPADNVSNVLSVLVNVLVVDPPRPVSNVVSLVSLVVVLVVRVVSPVVDDDPPVSVVSSVVSSVSSVSD

Organism: NCBI:txid116603

Radius of gyration: 13.69 Å; chains: 1; bounding box: 29×31×38 Å

pLDDT: mean 87.35, std 12.34, range [45.97, 96.5]